Protein AF-A0A955S4L2-F1 (afdb_monomer)

pLDDT: mean 72.04, std 10.58, range [42.22, 86.38]

Mean predicted aligned error: 11.53 Å

Sequence (92 aa):
MMLCGMLAACTTTQKSTGIGTVAGATIGGIIGHQSGKGGEGAAIGAAVGGVGGYIAGEKMGQKKFCPVGGEVFDESVQYCPTHGVELKYQTK

Solvent-accessible surface area (backbone atoms only — not comparable to full-atom values): 4903 Å² total; per-residue (Å²): 139,91,62,87,77,47,58,71,54,45,52,55,38,48,49,39,17,48,50,25,19,52,52,22,20,52,54,23,19,56,60,17,41,78,73,79,36,24,70,59,23,17,51,51,19,23,52,52,20,28,54,49,20,43,57,47,42,63,51,62,68,47,45,21,31,32,92,86,78,71,50,76,42,58,56,90,53,60,56,35,90,90,74,75,43,73,42,43,71,70,78,126

Nearest PDB structures (foldseek):
  7aqq-assembly1_f  TM=8.469E-01  e=8.067E-01  Arabidopsis thaliana
  6x89-assembly1_X1  TM=7.155E-01  e=1.044E+00  Vigna radiata
  7ard-assembly1_f  TM=8.360E-01  e=3.126E+00  Polytomella sp. Pringsheim 198.80
  8ssf-assembly1_B-2  TM=3.912E-01  e=6.780E+00  Hydrogenobacter thermophilus TK-6

Structure (mmCIF, N/CA/C/O backbone):
data_AF-A0A955S4L2-F1
#
_entry.id   AF-A0A955S4L2-F1
#
loop_
_atom_site.group_PDB
_atom_site.id
_atom_site.type_symbol
_atom_site.label_atom_id
_atom_site.label_alt_id
_atom_site.label_comp_id
_atom_site.label_asym_id
_atom_site.label_entity_id
_atom_site.label_seq_id
_atom_site.pdbx_PDB_ins_code
_atom_site.Cartn_x
_atom_site.Cartn_y
_atom_site.Cartn_z
_atom_site.occupancy
_atom_site.B_iso_or_equiv
_atom_site.auth_seq_id
_atom_site.auth_comp_id
_atom_site.auth_asym_id
_atom_site.auth_atom_id
_atom_site.pdbx_PDB_model_num
ATOM 1 N N . MET A 1 1 ? 25.771 10.664 7.705 1.00 51.16 1 MET A N 1
ATOM 2 C CA . MET A 1 1 ? 25.068 11.281 6.558 1.00 51.16 1 MET A CA 1
ATOM 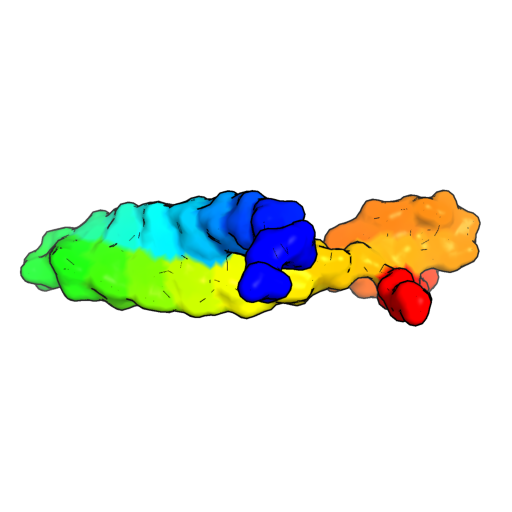3 C C . MET A 1 1 ? 24.682 10.212 5.542 1.00 51.16 1 MET A C 1
ATOM 5 O O . MET A 1 1 ? 25.433 9.951 4.618 1.00 51.16 1 MET A O 1
ATOM 9 N N . MET A 1 2 ? 23.517 9.587 5.710 1.00 53.53 2 MET A N 1
ATOM 10 C CA . MET A 1 2 ? 22.913 8.708 4.702 1.00 53.53 2 MET A CA 1
ATOM 11 C C . MET A 1 2 ? 21.448 9.120 4.566 1.00 53.53 2 MET A C 1
ATOM 13 O O . MET A 1 2 ? 20.548 8.448 5.043 1.00 53.53 2 MET A O 1
ATOM 17 N N . LEU A 1 3 ? 21.236 10.324 4.029 1.00 50.50 3 LEU A N 1
ATOM 18 C CA . LEU A 1 3 ? 19.900 10.901 3.854 1.00 50.50 3 LEU A CA 1
ATOM 19 C C . LEU A 1 3 ? 19.677 11.473 2.446 1.00 50.50 3 LEU A C 1
ATOM 21 O O . LEU A 1 3 ? 18.576 11.881 2.128 1.00 50.50 3 LEU A O 1
ATOM 25 N N . CYS A 1 4 ?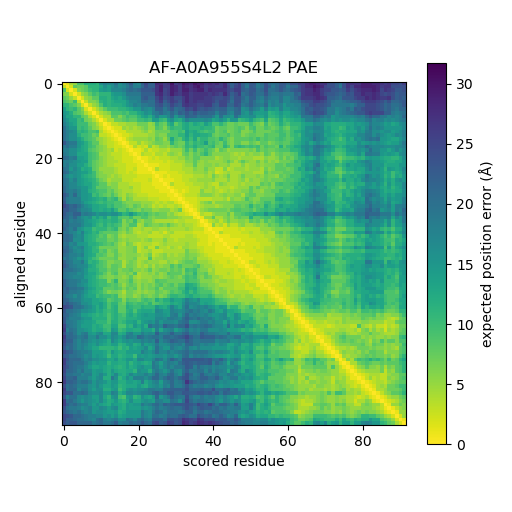 20.655 11.457 1.538 1.00 42.22 4 CYS A N 1
ATOM 26 C CA . CYS A 1 4 ? 20.484 12.177 0.267 1.00 42.22 4 CYS A CA 1
ATOM 27 C C . CYS A 1 4 ? 19.682 11.407 -0.809 1.00 42.22 4 CYS A C 1
ATOM 29 O O . CYS A 1 4 ? 19.140 12.018 -1.720 1.00 42.22 4 CYS A O 1
ATOM 31 N N . GLY A 1 5 ? 19.553 10.078 -0.704 1.00 47.56 5 GLY A N 1
ATOM 32 C CA . GLY A 1 5 ? 18.791 9.263 -1.669 1.00 47.56 5 GLY A CA 1
ATOM 33 C C . GLY A 1 5 ? 17.345 8.966 -1.262 1.00 47.56 5 GLY A C 1
ATOM 34 O O . GLY A 1 5 ? 16.544 8.560 -2.098 1.00 47.56 5 GLY A O 1
ATOM 35 N N . MET A 1 6 ? 16.997 9.172 0.014 1.00 49.75 6 MET A N 1
ATOM 36 C CA . MET A 1 6 ? 15.671 8.838 0.527 1.00 49.75 6 MET A CA 1
ATOM 37 C C . MET A 1 6 ? 14.637 9.907 0.198 1.00 49.75 6 MET A C 1
ATOM 39 O O . MET A 1 6 ? 13.530 9.517 -0.094 1.00 49.75 6 MET A O 1
ATOM 43 N N . LEU A 1 7 ? 14.926 11.213 0.158 1.00 48.59 7 LEU A N 1
ATOM 44 C CA . LEU A 1 7 ? 13.853 12.228 0.082 1.00 48.59 7 LEU A CA 1
ATOM 45 C C . LEU A 1 7 ? 12.968 12.164 -1.179 1.00 48.59 7 LEU A C 1
ATOM 47 O O . LEU A 1 7 ? 11.781 12.479 -1.094 1.00 48.59 7 LEU A O 1
ATOM 51 N N . ALA A 1 8 ? 13.499 11.734 -2.327 1.00 50.50 8 ALA A N 1
ATOM 52 C CA . ALA A 1 8 ? 12.705 11.600 -3.553 1.00 50.50 8 ALA A CA 1
ATOM 53 C C . ALA A 1 8 ? 11.735 10.405 -3.480 1.00 50.50 8 ALA A C 1
ATOM 55 O O . ALA A 1 8 ? 10.555 10.537 -3.803 1.00 50.50 8 ALA A O 1
ATOM 56 N N . ALA A 1 9 ? 12.212 9.263 -2.975 1.00 48.94 9 ALA A N 1
ATOM 57 C CA . ALA A 1 9 ? 11.381 8.092 -2.700 1.00 48.94 9 ALA A CA 1
ATOM 58 C C . ALA A 1 9 ? 10.480 8.317 -1.477 1.00 48.94 9 ALA A C 1
ATOM 60 O O . ALA A 1 9 ? 9.330 7.920 -1.475 1.00 48.94 9 ALA A O 1
ATOM 61 N N . CYS A 1 10 ? 10.956 9.033 -0.466 1.00 54.19 10 CYS A N 1
ATOM 62 C CA . CYS A 1 10 ? 10.231 9.370 0.748 1.00 54.19 10 CYS A CA 1
ATOM 63 C C . CYS A 1 10 ? 9.087 10.323 0.421 1.00 54.19 10 CYS A C 1
ATOM 65 O O . CYS A 1 10 ? 8.024 10.148 0.974 1.00 54.19 10 CYS A O 1
ATOM 67 N N . THR A 1 11 ? 9.220 11.249 -0.533 1.00 59.47 11 THR A N 1
ATOM 68 C CA . THR A 1 11 ? 8.090 12.094 -0.959 1.00 59.47 11 THR A CA 1
ATOM 69 C C . THR A 1 11 ? 6.988 11.274 -1.632 1.00 59.47 11 THR A C 1
ATOM 71 O O . THR A 1 11 ? 5.823 11.409 -1.264 1.00 59.47 11 THR A O 1
ATOM 74 N N . THR A 1 12 ? 7.325 10.404 -2.589 1.00 62.62 12 THR A N 1
ATOM 75 C CA . THR A 1 12 ? 6.328 9.588 -3.307 1.00 62.62 12 THR A CA 1
ATOM 76 C C . THR A 1 12 ? 5.753 8.484 -2.419 1.00 62.62 12 THR A C 1
ATOM 78 O O . THR A 1 12 ? 4.537 8.330 -2.342 1.00 62.62 12 THR A O 1
ATOM 81 N N . THR A 1 13 ? 6.601 7.775 -1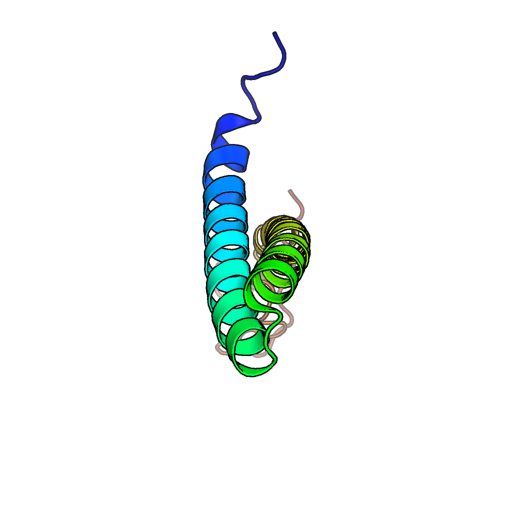.675 1.00 63.69 13 THR A N 1
ATOM 82 C CA . THR A 1 13 ? 6.199 6.733 -0.726 1.00 63.69 13 THR A CA 1
ATOM 83 C C . THR A 1 13 ? 5.498 7.324 0.492 1.00 63.69 13 THR A C 1
ATOM 85 O O . THR A 1 13 ? 4.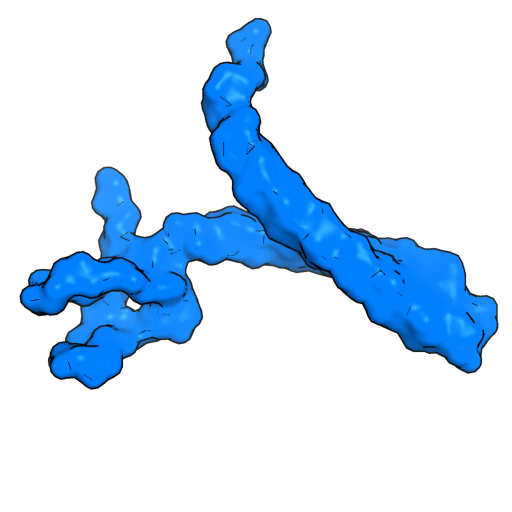455 6.807 0.851 1.00 63.69 13 THR A O 1
ATOM 88 N N . GLN A 1 14 ? 5.935 8.440 1.095 1.00 63.03 14 GLN A N 1
ATOM 89 C CA . GLN A 1 14 ? 5.143 9.108 2.151 1.00 63.03 14 GLN A CA 1
ATOM 90 C C . GLN A 1 14 ? 3.817 9.612 1.613 1.00 63.03 14 GLN A C 1
ATOM 92 O O . GLN A 1 14 ? 2.843 9.600 2.355 1.00 63.03 14 GLN A O 1
ATOM 97 N N . LYS A 1 15 ? 3.749 10.077 0.362 1.00 66.69 15 LYS A N 1
ATOM 98 C CA . LYS A 1 15 ? 2.477 10.503 -0.220 1.00 66.69 15 LYS A CA 1
ATOM 99 C C . LYS A 1 15 ? 1.547 9.299 -0.401 1.00 66.69 15 LYS A C 1
ATOM 101 O O . LYS A 1 15 ? 0.414 9.369 0.060 1.00 66.69 15 LYS A O 1
ATOM 106 N N . SER A 1 16 ? 2.016 8.181 -0.957 1.00 63.84 16 SER A N 1
ATOM 107 C CA . SER A 1 16 ? 1.207 6.958 -1.118 1.00 63.84 16 SER A CA 1
ATOM 108 C C . SER A 1 16 ? 0.870 6.271 0.209 1.00 63.84 16 SER A C 1
ATOM 110 O O . SER A 1 16 ? -0.291 5.961 0.461 1.00 63.84 16 SER A O 1
ATOM 112 N N . THR A 1 17 ? 1.844 6.087 1.098 1.00 68.44 17 THR A N 1
ATOM 113 C CA . THR A 1 17 ? 1.646 5.547 2.450 1.00 68.44 17 THR A CA 1
ATOM 114 C C . THR A 1 17 ? 0.784 6.479 3.289 1.00 68.44 17 THR A C 1
ATOM 116 O O . THR A 1 17 ? -0.080 6.002 4.012 1.00 68.44 17 THR A O 1
ATOM 119 N N . GLY A 1 18 ? 0.963 7.796 3.184 1.00 73.19 18 GLY A N 1
ATOM 120 C CA . GLY A 1 18 ? 0.158 8.800 3.880 1.00 73.19 18 GLY A CA 1
ATOM 121 C C . GLY A 1 18 ? -1.299 8.792 3.425 1.00 73.19 18 GLY A C 1
ATOM 122 O O . GLY A 1 18 ? -2.205 8.802 4.250 1.00 73.19 18 GLY A O 1
ATOM 123 N N . ILE A 1 19 ? -1.544 8.691 2.117 1.00 75.62 19 ILE A N 1
ATOM 124 C CA . ILE A 1 19 ? -2.905 8.564 1.581 1.00 75.62 19 ILE A CA 1
ATOM 125 C C . ILE A 1 19 ? -3.510 7.215 1.989 1.00 75.62 19 ILE A C 1
ATOM 127 O O . ILE A 1 19 ? -4.648 7.183 2.442 1.00 75.62 19 ILE A O 1
ATOM 131 N N . GLY A 1 20 ? -2.752 6.117 1.904 1.00 68.62 20 GLY A N 1
ATOM 132 C CA . GLY A 1 20 ? -3.207 4.779 2.295 1.00 68.62 20 GLY A CA 1
ATOM 133 C C . GLY A 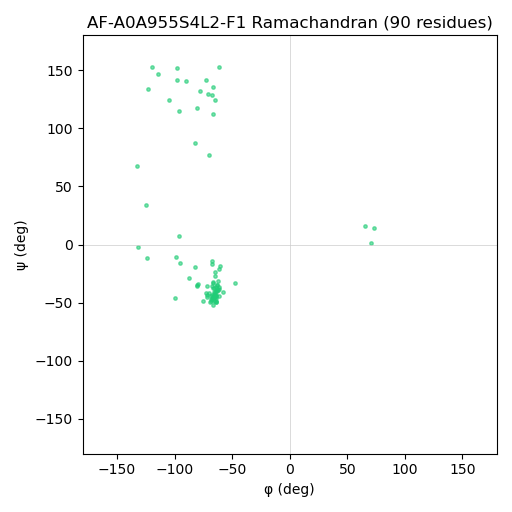1 20 ? -3.507 4.645 3.791 1.00 68.62 20 GLY A C 1
ATOM 134 O O . GLY A 1 20 ? -4.524 4.066 4.164 1.00 68.62 20 GLY A O 1
ATOM 135 N N . THR A 1 21 ? -2.677 5.234 4.654 1.00 77.56 21 THR A N 1
ATOM 136 C CA . THR A 1 21 ? -2.906 5.276 6.109 1.00 77.56 21 THR A CA 1
ATOM 137 C C . THR A 1 21 ? -4.100 6.146 6.460 1.00 77.56 21 THR A C 1
ATOM 139 O O . THR A 1 21 ? -4.955 5.696 7.212 1.00 77.56 21 THR A O 1
ATOM 142 N N . VAL A 1 22 ? -4.200 7.364 5.918 1.00 81.75 22 VAL A N 1
ATOM 143 C CA . VAL A 1 22 ? -5.324 8.268 6.216 1.00 81.75 22 VAL A CA 1
ATOM 144 C C . VAL A 1 22 ? -6.640 7.699 5.680 1.00 81.75 22 VAL A C 1
ATOM 146 O O . VAL A 1 22 ? -7.642 7.685 6.396 1.00 81.75 22 VAL A O 1
ATOM 149 N N . ALA A 1 23 ? -6.650 7.172 4.455 1.00 80.06 23 ALA A N 1
ATOM 150 C CA . ALA A 1 23 ? -7.832 6.534 3.877 1.00 80.06 23 ALA A CA 1
ATOM 151 C C . ALA A 1 23 ? -8.216 5.260 4.645 1.00 80.06 23 ALA A C 1
ATOM 153 O O . ALA A 1 23 ? -9.379 5.075 4.997 1.00 80.06 23 ALA A O 1
ATOM 154 N N . GLY A 1 24 ? -7.243 4.411 4.979 1.00 73.44 24 GLY A N 1
ATOM 155 C CA . GLY A 1 24 ? -7.482 3.196 5.755 1.00 73.44 24 GLY A CA 1
ATOM 156 C C . GLY A 1 24 ? -7.988 3.495 7.167 1.00 73.44 24 GLY A C 1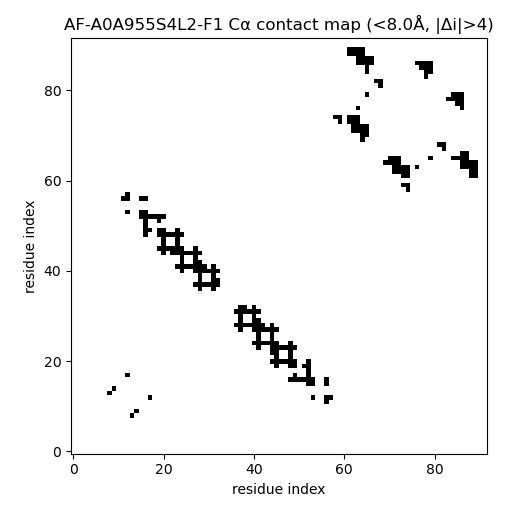
ATOM 157 O O . GLY A 1 24 ? -8.948 2.875 7.614 1.00 73.44 24 GLY A O 1
ATOM 158 N N . ALA A 1 25 ? -7.406 4.482 7.849 1.00 78.69 25 ALA A N 1
ATOM 159 C CA . ALA A 1 25 ? -7.809 4.897 9.191 1.00 78.69 25 ALA A CA 1
ATOM 160 C C . ALA A 1 25 ? -9.213 5.509 9.221 1.00 78.69 25 ALA A C 1
ATOM 162 O O . ALA A 1 25 ? -9.987 5.233 10.134 1.00 78.69 25 ALA A O 1
ATOM 163 N N . THR A 1 26 ? -9.558 6.330 8.228 1.00 85.81 26 THR A N 1
ATOM 164 C CA . THR A 1 26 ? -10.887 6.954 8.145 1.00 85.81 26 THR A CA 1
ATOM 165 C C . THR A 1 26 ? -11.959 5.915 7.839 1.00 85.81 26 THR A C 1
ATOM 167 O O . THR A 1 26 ? -12.943 5.828 8.571 1.00 85.81 26 THR A O 1
ATOM 170 N N . ILE A 1 27 ? -11.747 5.067 6.828 1.00 84.06 27 ILE A N 1
ATOM 171 C CA . ILE A 1 27 ? -12.689 3.999 6.463 1.00 84.06 27 ILE A CA 1
ATOM 172 C C . ILE A 1 27 ? -12.814 2.979 7.600 1.00 84.06 27 ILE A C 1
ATOM 174 O O . ILE A 1 27 ? -13.922 2.679 8.044 1.00 84.06 27 ILE A O 1
ATOM 178 N N . GLY A 1 28 ? -11.689 2.490 8.122 1.00 73.88 28 GLY A N 1
ATOM 179 C CA . GLY A 1 28 ? -11.667 1.562 9.250 1.00 73.88 28 GLY A CA 1
ATOM 180 C C . GLY A 1 28 ? -12.283 2.167 10.511 1.00 73.88 28 GLY A C 1
ATOM 181 O O . GLY A 1 28 ? -13.000 1.481 11.236 1.00 73.88 28 GLY A O 1
ATOM 182 N N . GLY A 1 29 ? -12.084 3.466 10.741 1.00 81.50 29 GLY A N 1
ATOM 183 C CA . GLY A 1 29 ? -12.675 4.204 11.851 1.00 81.50 29 GLY A CA 1
ATOM 184 C C . GLY A 1 29 ? -14.191 4.315 11.752 1.00 81.50 29 GLY A C 1
ATOM 185 O O . GLY A 1 29 ? -14.876 4.035 12.732 1.00 81.50 29 GLY A O 1
ATOM 186 N N . ILE A 1 30 ? -14.729 4.647 10.574 1.00 86.38 30 ILE A N 1
ATOM 187 C CA . ILE A 1 30 ? -16.180 4.721 10.332 1.00 86.38 30 ILE A CA 1
ATOM 188 C C . ILE A 1 30 ? -16.828 3.340 10.495 1.00 86.38 30 ILE A C 1
ATOM 190 O O . ILE A 1 30 ? -17.822 3.207 11.211 1.00 86.38 30 ILE A O 1
ATOM 194 N N . ILE A 1 31 ? -16.253 2.306 9.873 1.00 83.00 31 ILE A N 1
ATOM 195 C CA . ILE A 1 31 ? -16.770 0.930 9.947 1.00 83.00 31 ILE A CA 1
ATOM 196 C C . ILE A 1 31 ? -16.700 0.408 11.388 1.00 83.00 31 ILE A C 1
ATOM 198 O O . ILE A 1 31 ? -17.678 -0.125 11.913 1.00 83.00 31 ILE A O 1
ATOM 202 N N . GLY A 1 32 ? -15.569 0.616 12.064 1.00 75.38 32 GLY A N 1
ATOM 203 C CA . GLY A 1 32 ? -15.396 0.242 13.464 1.00 75.38 32 GLY A CA 1
ATOM 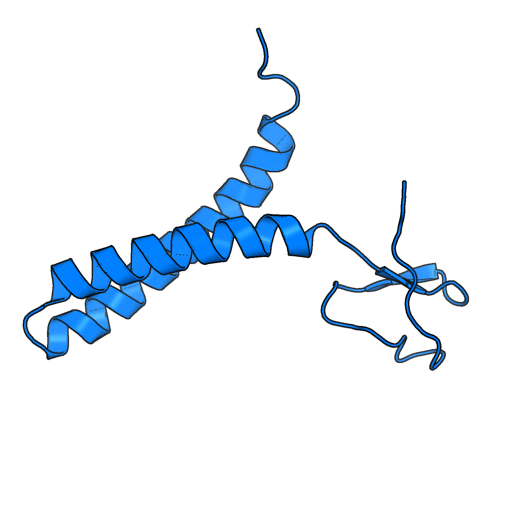204 C C . GLY A 1 32 ? -16.344 1.001 14.391 1.00 75.38 32 GLY A C 1
ATOM 205 O O . GLY A 1 32 ? -16.829 0.429 15.367 1.00 75.38 32 GLY A O 1
ATOM 206 N N . HIS A 1 33 ? -16.655 2.267 14.092 1.00 80.94 33 HIS A N 1
ATOM 207 C CA . HIS A 1 33 ? -17.537 3.091 14.918 1.00 80.94 33 HIS A CA 1
ATOM 208 C C . HIS A 1 33 ? -18.957 2.522 14.969 1.00 80.94 33 HIS A C 1
ATOM 210 O O . HIS A 1 33 ? -19.553 2.501 16.043 1.00 80.94 33 HIS A O 1
ATOM 216 N N . GLN A 1 34 ? -19.452 1.945 13.867 1.00 78.56 34 GLN A N 1
ATOM 217 C CA . GLN A 1 34 ? -20.759 1.274 13.854 1.00 78.56 34 GLN A CA 1
ATOM 218 C C . GLN A 1 34 ? -20.825 0.033 14.755 1.00 78.56 34 GLN A C 1
ATOM 220 O O . GLN A 1 34 ? -21.898 -0.331 15.222 1.00 78.56 34 GLN A O 1
ATOM 225 N N . SER A 1 35 ? -19.684 -0.594 15.046 1.00 77.81 35 SER A N 1
ATOM 226 C CA . SER A 1 35 ? -19.596 -1.754 15.944 1.00 77.81 35 SER A CA 1
ATOM 227 C C . SER A 1 35 ? -19.214 -1.379 17.385 1.00 77.81 35 SER A C 1
ATOM 229 O O . SER A 1 35 ? -18.923 -2.261 18.190 1.00 77.81 35 SER A O 1
ATOM 231 N N . GLY A 1 36 ? -19.151 -0.082 17.723 1.00 78.88 36 GLY A N 1
ATOM 232 C CA . GLY A 1 36 ? -18.665 0.397 19.028 1.00 78.88 36 GLY A CA 1
ATOM 233 C C . GLY A 1 36 ? -17.142 0.287 19.209 1.00 78.88 36 GLY A C 1
ATOM 234 O O . GLY A 1 36 ? -16.630 0.401 20.320 1.00 78.88 36 GLY A O 1
ATOM 235 N N . LYS A 1 37 ? -16.408 0.061 18.114 1.00 83.69 37 LYS A N 1
ATOM 236 C CA . LYS A 1 37 ? -14.969 -0.247 18.045 1.00 83.69 37 LYS A CA 1
ATOM 237 C C . LYS A 1 37 ? -14.230 0.738 17.127 1.00 83.69 37 LYS A C 1
ATOM 239 O O . LYS A 1 37 ? -13.300 0.361 16.423 1.00 83.69 37 LYS A O 1
ATOM 244 N N . GLY A 1 38 ? -14.655 2.003 17.078 1.00 78.94 38 GLY A N 1
ATOM 245 C CA . GLY A 1 38 ? -14.138 2.990 16.112 1.00 78.94 38 GLY A CA 1
ATOM 246 C C . GLY A 1 38 ? -12.627 3.210 16.184 1.00 78.94 38 GLY A C 1
ATOM 247 O O . GLY A 1 38 ? -11.967 3.252 15.151 1.00 78.94 38 GLY A O 1
ATOM 248 N N . GLY A 1 39 ? -12.061 3.269 17.393 1.00 80.00 39 GLY A N 1
ATOM 249 C CA . GLY A 1 39 ? -10.610 3.394 17.572 1.00 80.00 39 GLY A CA 1
ATOM 250 C C . GLY A 1 39 ? -9.837 2.164 17.088 1.00 80.00 39 GLY A C 1
ATOM 251 O O . GLY A 1 39 ? -8.787 2.299 16.470 1.00 80.00 39 GLY A O 1
ATOM 252 N N . GLU A 1 40 ? -10.389 0.969 17.302 1.00 84.25 40 GLU A N 1
ATOM 253 C CA . GLU A 1 40 ? -9.776 -0.296 16.884 1.00 84.25 40 GLU A CA 1
ATOM 254 C C . GLU A 1 40 ? -9.861 -0.476 15.363 1.00 84.25 40 GLU A C 1
ATOM 256 O O . GLU A 1 40 ? -8.867 -0.806 14.720 1.00 84.25 40 GLU A O 1
ATOM 261 N N . GLY A 1 41 ? -11.002 -0.135 14.758 1.00 76.94 41 GLY A N 1
ATOM 262 C CA . GLY A 1 41 ? -11.162 -0.122 13.306 1.00 76.94 41 GLY A CA 1
ATOM 263 C C . GLY A 1 41 ? -10.249 0.898 12.618 1.00 76.94 41 GLY A C 1
ATOM 264 O O . GLY A 1 41 ? -9.649 0.584 11.591 1.00 76.94 41 GLY A O 1
ATOM 265 N N . ALA A 1 42 ? -10.073 2.089 13.201 1.00 83.88 42 ALA A N 1
ATOM 266 C CA . ALA A 1 42 ? -9.137 3.089 12.690 1.00 83.88 42 ALA A CA 1
ATOM 267 C C . ALA A 1 42 ? -7.680 2.623 12.806 1.00 83.88 42 ALA A C 1
ATOM 269 O O . ALA A 1 42 ? -6.914 2.790 11.862 1.00 83.88 42 ALA A O 1
ATOM 270 N N . ALA A 1 43 ? -7.294 2.007 13.928 1.00 82.88 43 ALA A N 1
ATOM 271 C CA . ALA A 1 43 ? -5.940 1.496 14.132 1.00 82.88 43 ALA A CA 1
ATOM 272 C C . ALA A 1 43 ? -5.604 0.351 13.165 1.00 82.88 43 ALA A C 1
ATOM 274 O O . ALA A 1 43 ? -4.539 0.356 12.546 1.00 82.88 43 ALA A O 1
ATOM 275 N N . ILE A 1 44 ? -6.528 -0.595 12.977 1.00 84.12 44 ILE A N 1
ATOM 276 C CA . ILE A 1 44 ? -6.363 -1.705 12.031 1.00 84.12 44 ILE A CA 1
ATOM 277 C C . ILE A 1 44 ? -6.336 -1.173 10.596 1.00 84.12 44 ILE A C 1
ATOM 279 O O . ILE A 1 44 ? -5.460 -1.541 9.817 1.00 84.12 44 ILE A O 1
ATOM 283 N N . GLY A 1 45 ? -7.247 -0.262 10.253 1.00 77.56 45 GLY A N 1
ATOM 284 C CA . GLY A 1 45 ? -7.287 0.374 8.939 1.00 77.56 45 GLY A CA 1
ATOM 285 C C . GLY A 1 45 ? -6.027 1.187 8.634 1.00 77.56 45 GLY A C 1
ATOM 286 O O . GLY A 1 45 ? -5.512 1.120 7.521 1.00 77.56 45 GLY A O 1
ATOM 287 N N . ALA A 1 46 ? -5.475 1.889 9.625 1.00 80.19 46 ALA A N 1
ATOM 288 C CA . ALA A 1 46 ? -4.202 2.595 9.509 1.00 80.19 46 ALA A CA 1
ATOM 289 C C . ALA A 1 46 ? -3.029 1.623 9.337 1.00 80.19 46 ALA A C 1
ATOM 291 O O . ALA A 1 46 ? -2.183 1.838 8.474 1.00 80.19 46 ALA A O 1
ATOM 292 N N . ALA A 1 47 ? -2.977 0.542 10.120 1.0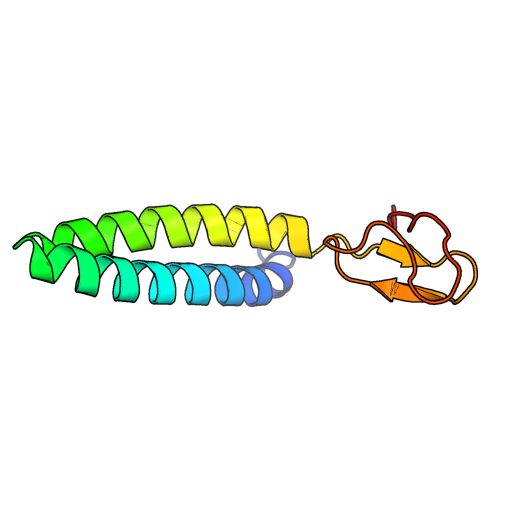0 84.06 47 ALA A N 1
ATOM 293 C CA . ALA A 1 47 ? -1.911 -0.452 10.032 1.00 84.06 47 ALA A CA 1
ATOM 294 C C . ALA A 1 47 ? -1.920 -1.164 8.672 1.00 84.06 47 ALA A C 1
ATOM 296 O O . ALA A 1 47 ? -0.898 -1.218 7.989 1.00 84.06 47 ALA A O 1
ATOM 297 N N . VAL A 1 48 ? -3.086 -1.646 8.235 1.00 84.69 48 VAL A N 1
ATOM 298 C CA . VAL A 1 48 ? -3.248 -2.334 6.948 1.00 84.69 48 VAL A CA 1
ATOM 299 C C . VAL A 1 48 ? -3.065 -1.365 5.781 1.00 84.69 48 VAL A C 1
ATOM 301 O O . VAL A 1 48 ? -2.352 -1.683 4.834 1.00 84.69 48 VAL A O 1
ATOM 304 N N . GLY A 1 49 ? -3.645 -0.165 5.850 1.00 76.19 49 GLY A N 1
ATOM 305 C CA . GLY A 1 49 ? -3.500 0.865 4.820 1.00 76.19 49 GLY A CA 1
ATOM 306 C C . GLY A 1 49 ? -2.076 1.416 4.716 1.00 76.19 49 GLY A C 1
ATOM 307 O O . GLY A 1 49 ? -1.613 1.729 3.621 1.00 76.19 49 GLY A O 1
ATOM 308 N N . GLY A 1 50 ? -1.348 1.479 5.832 1.00 80.38 50 GLY A N 1
ATOM 309 C CA . GLY A 1 50 ? 0.049 1.903 5.872 1.00 80.38 50 GLY A CA 1
ATOM 310 C C . GLY A 1 50 ? 1.014 0.855 5.348 1.00 80.38 50 GLY A C 1
ATOM 311 O O . GLY A 1 50 ? 1.834 1.172 4.487 1.00 80.38 50 GLY A O 1
ATOM 312 N N . VAL A 1 51 ? 0.888 -0.395 5.801 1.00 82.75 51 VAL A N 1
ATOM 313 C CA . VAL A 1 51 ? 1.715 -1.507 5.306 1.00 82.75 51 VAL A CA 1
ATOM 314 C C . VAL A 1 51 ? 1.381 -1.806 3.844 1.00 82.75 51 VAL A C 1
ATOM 316 O O . VAL A 1 51 ? 2.277 -1.884 3.007 1.00 82.75 51 VAL A O 1
ATOM 319 N N . GLY A 1 52 ? 0.093 -1.899 3.511 1.00 78.50 52 GLY A N 1
ATOM 320 C CA . GLY A 1 52 ? -0.376 -2.113 2.145 1.00 78.50 52 GLY A CA 1
ATOM 321 C C . GLY A 1 52 ? 0.028 -0.978 1.207 1.00 78.50 52 GLY A C 1
ATOM 322 O O . GLY A 1 52 ? 0.542 -1.243 0.127 1.00 78.50 52 GLY A O 1
ATOM 323 N N . GLY A 1 53 ? -0.122 0.281 1.629 1.00 67.69 53 GLY A N 1
ATOM 324 C CA . GLY A 1 53 ? 0.294 1.449 0.848 1.00 67.69 53 GLY A CA 1
ATOM 325 C C . GLY A 1 53 ? 1.810 1.557 0.662 1.00 67.69 53 GLY A C 1
ATOM 326 O O . GLY A 1 53 ? 2.256 1.990 -0.397 1.00 67.69 53 GLY A O 1
ATOM 327 N N . TYR A 1 54 ? 2.604 1.125 1.648 1.00 74.06 54 TYR A N 1
ATOM 328 C CA . TYR A 1 54 ? 4.063 1.045 1.535 1.00 74.06 54 TYR A CA 1
ATOM 329 C C . TYR A 1 54 ? 4.496 -0.007 0.505 1.00 74.06 54 TYR A C 1
ATOM 331 O O . TYR A 1 54 ? 5.212 0.320 -0.440 1.00 74.06 54 TYR A O 1
ATOM 339 N N . ILE A 1 55 ? 3.987 -1.239 0.628 1.00 76.81 55 ILE A N 1
ATOM 340 C CA . ILE A 1 55 ? 4.311 -2.339 -0.296 1.00 76.81 55 ILE A CA 1
ATOM 341 C C . ILE A 1 55 ? 3.813 -2.021 -1.709 1.00 76.81 55 ILE A C 1
ATOM 343 O O . ILE A 1 55 ? 4.531 -2.217 -2.688 1.00 76.81 55 ILE A O 1
ATOM 347 N N . ALA A 1 56 ? 2.585 -1.517 -1.833 1.00 71.75 56 ALA A N 1
ATOM 348 C CA . ALA A 1 56 ? 2.021 -1.168 -3.127 1.00 71.75 56 ALA A CA 1
ATOM 349 C C . ALA A 1 56 ? 2.768 0.020 -3.753 1.00 71.75 56 ALA A C 1
ATOM 351 O O . ALA A 1 56 ? 3.036 -0.004 -4.947 1.00 71.75 56 ALA A O 1
ATOM 352 N N . GLY A 1 57 ? 3.190 1.012 -2.962 1.00 66.38 57 GLY A N 1
ATOM 353 C CA . GLY A 1 57 ? 4.020 2.121 -3.436 1.00 66.38 57 GLY A CA 1
ATOM 354 C C . GLY A 1 57 ? 5.383 1.676 -3.978 1.00 66.38 57 GLY A C 1
ATOM 355 O O . GLY A 1 57 ? 5.820 2.201 -5.002 1.00 66.38 57 GLY A O 1
ATOM 356 N N . GLU A 1 58 ? 6.027 0.682 -3.353 1.00 68.12 58 GLU A N 1
ATOM 357 C CA . GLU A 1 58 ? 7.263 0.086 -3.886 1.00 68.12 58 GLU A CA 1
ATOM 358 C C . GLU A 1 58 ? 7.041 -0.607 -5.238 1.00 68.12 58 GLU A C 1
ATOM 360 O O . GLU A 1 58 ? 7.882 -0.494 -6.132 1.00 68.12 58 GLU A O 1
ATOM 365 N N . LYS A 1 59 ? 5.904 -1.287 -5.426 1.00 63.19 59 LYS A N 1
ATOM 366 C CA . LYS A 1 59 ? 5.611 -2.006 -6.676 1.00 63.19 59 LYS A CA 1
ATOM 367 C C . LYS A 1 59 ? 5.104 -1.108 -7.804 1.00 63.19 59 LYS A C 1
ATOM 369 O O . LYS A 1 59 ? 5.539 -1.274 -8.941 1.00 63.19 59 LYS A O 1
ATOM 374 N N . MET A 1 60 ? 4.3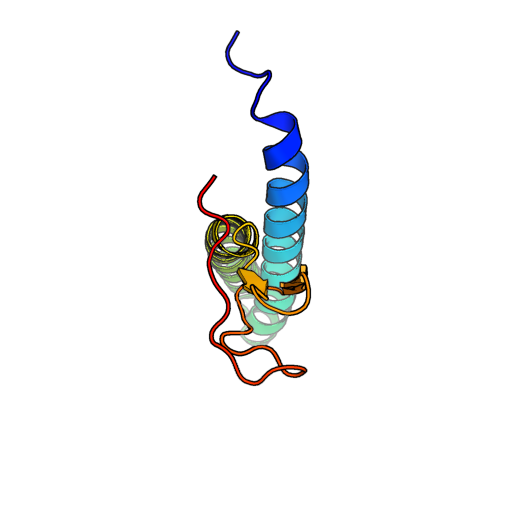17 -0.079 -7.481 1.00 62.12 60 MET A N 1
ATOM 375 C CA . MET A 1 60 ? 3.825 0.927 -8.437 1.00 62.12 60 MET A CA 1
ATOM 376 C C . MET A 1 60 ? 4.953 1.716 -9.127 1.00 62.12 60 MET A C 1
ATOM 378 O O . MET A 1 60 ? 4.741 2.315 -10.179 1.00 62.12 60 MET A O 1
ATOM 382 N N . GLY A 1 61 ? 6.173 1.718 -8.576 1.00 61.22 61 GLY A N 1
ATOM 383 C CA . GLY A 1 61 ? 7.351 2.280 -9.245 1.00 61.22 61 GLY A CA 1
ATOM 384 C C . GLY A 1 61 ? 7.802 1.497 -10.487 1.00 61.22 61 GLY A C 1
ATOM 385 O O . GLY A 1 61 ? 8.546 2.036 -11.311 1.00 61.22 61 GLY A O 1
ATOM 386 N N . GLN A 1 62 ? 7.355 0.248 -10.651 1.00 67.12 62 GLN A N 1
ATOM 387 C CA . GLN A 1 62 ? 7.709 -0.602 -11.784 1.00 67.12 62 GLN A CA 1
ATOM 388 C C . GLN A 1 62 ? 6.830 -0.287 -12.990 1.00 67.12 62 GLN A C 1
ATOM 390 O O . GLN A 1 62 ? 5.794 -0.902 -13.235 1.00 67.12 62 GLN A O 1
ATOM 395 N N . LYS A 1 63 ? 7.276 0.685 -13.778 1.00 71.19 63 LYS A N 1
ATOM 396 C CA . LYS A 1 63 ? 6.628 1.013 -15.042 1.00 71.19 63 LYS A CA 1
ATOM 397 C C . LYS A 1 63 ? 7.022 -0.004 -16.104 1.00 71.19 63 LYS A C 1
ATOM 399 O O . LYS A 1 63 ? 8.208 -0.301 -16.285 1.00 71.19 63 LYS A O 1
ATOM 404 N N . LYS A 1 64 ? 6.033 -0.524 -16.824 1.00 76.06 64 LYS A N 1
ATOM 405 C CA . LYS A 1 64 ? 6.276 -1.395 -17.972 1.00 76.06 64 LYS A CA 1
ATOM 406 C C . LYS A 1 64 ? 6.184 -0.560 -19.243 1.00 76.06 64 LYS A C 1
ATOM 408 O O . LYS A 1 64 ? 5.359 0.347 -19.335 1.00 76.06 64 LYS A O 1
ATOM 413 N N . PHE A 1 65 ? 7.044 -0.833 -20.214 1.00 81.12 65 PHE A N 1
ATOM 414 C CA . PHE A 1 65 ? 7.070 -0.083 -21.466 1.00 81.12 65 PHE A CA 1
ATOM 415 C C . PHE A 1 65 ? 6.678 -0.972 -22.641 1.00 81.12 65 PHE A C 1
ATOM 417 O O . PHE A 1 65 ? 6.966 -2.176 -22.661 1.00 81.12 65 PHE A O 1
ATOM 424 N N . CYS A 1 66 ? 6.021 -0.369 -23.628 1.00 80.69 66 CYS A N 1
ATOM 425 C CA . CYS A 1 66 ? 5.709 -1.044 -24.874 1.00 80.69 66 CYS A CA 1
ATOM 426 C C . CYS A 1 66 ? 6.944 -1.023 -25.790 1.00 80.69 66 CYS A C 1
ATOM 428 O O . CYS A 1 66 ? 7.351 0.061 -26.211 1.00 80.69 66 CYS A O 1
ATOM 430 N N . PRO A 1 67 ? 7.529 -2.181 -26.159 1.00 77.06 67 PRO A N 1
ATOM 431 C CA . PRO A 1 67 ? 8.725 -2.227 -27.006 1.00 77.06 67 PRO A CA 1
ATOM 432 C C . PRO A 1 67 ? 8.486 -1.762 -28.448 1.00 77.06 67 PRO A C 1
ATOM 434 O O . PRO A 1 67 ? 9.446 -1.516 -29.168 1.00 77.06 67 PRO A O 1
ATOM 437 N N . VAL A 1 68 ? 7.221 -1.649 -28.863 1.00 79.69 68 VAL A N 1
ATOM 438 C CA . VAL A 1 68 ? 6.824 -1.259 -30.224 1.00 79.69 68 VAL A CA 1
ATOM 439 C C . VAL A 1 68 ? 6.429 0.219 -30.294 1.00 79.69 68 VAL A C 1
ATOM 441 O O . VAL A 1 68 ? 6.878 0.928 -31.185 1.00 79.69 68 VAL A O 1
ATOM 444 N N . GLY A 1 69 ? 5.613 0.690 -29.342 1.00 74.31 69 GLY A N 1
ATOM 445 C CA . GLY A 1 69 ? 5.062 2.053 -29.339 1.00 74.31 69 GLY A CA 1
ATOM 446 C C . GLY A 1 69 ? 5.787 3.063 -28.446 1.00 74.31 69 GLY A C 1
ATOM 447 O O . GLY A 1 69 ? 5.490 4.248 -28.518 1.00 74.31 69 GLY A O 1
ATOM 448 N N . GLY A 1 70 ? 6.701 2.625 -27.572 1.00 74.44 70 GLY A N 1
ATOM 449 C CA . GLY A 1 70 ? 7.420 3.509 -26.640 1.00 74.44 70 GLY A CA 1
ATOM 450 C C . GLY A 1 70 ? 6.573 4.084 -25.495 1.00 74.44 70 GLY A C 1
ATOM 451 O O . GLY A 1 70 ? 7.086 4.828 -24.664 1.00 74.44 70 GLY A O 1
ATOM 452 N N . GLU A 1 71 ? 5.291 3.732 -25.424 1.00 77.19 71 GLU A N 1
ATOM 453 C CA . GLU A 1 71 ? 4.374 4.165 -24.372 1.00 77.19 71 GLU A CA 1
ATOM 454 C C . GLU A 1 71 ? 4.684 3.458 -23.042 1.00 77.19 71 GLU A C 1
ATOM 456 O O . GLU A 1 71 ? 5.025 2.269 -23.007 1.00 77.19 71 GLU A O 1
ATOM 461 N N . VAL A 1 72 ? 4.567 4.199 -21.941 1.00 73.50 72 VAL A N 1
ATOM 462 C CA . VAL A 1 72 ? 4.825 3.712 -20.582 1.00 73.50 72 VAL A CA 1
ATOM 463 C C . VAL A 1 72 ? 3.491 3.506 -19.877 1.00 73.50 72 VAL A C 1
ATOM 465 O O . VAL A 1 72 ? 2.698 4.440 -19.777 1.00 73.50 72 VAL A O 1
ATOM 468 N N . PHE A 1 73 ? 3.267 2.298 -19.370 1.00 73.12 73 PHE A N 1
ATOM 469 C CA . PHE A 1 73 ? 2.037 1.905 -18.694 1.00 73.12 73 PHE A CA 1
ATOM 470 C C . PHE A 1 73 ? 2.322 1.478 -17.249 1.00 73.12 73 PHE A C 1
ATOM 472 O O . PHE A 1 73 ? 3.420 1.019 -16.912 1.00 73.12 73 PHE A O 1
ATOM 479 N N . ASP A 1 74 ? 1.318 1.644 -16.391 1.00 70.69 74 ASP A N 1
ATOM 480 C CA . ASP A 1 74 ? 1.349 1.164 -15.010 1.00 70.69 74 ASP A CA 1
ATOM 481 C C . ASP A 1 74 ? 1.501 -0.363 -14.941 1.00 70.69 74 ASP A C 1
ATOM 483 O O . ASP A 1 74 ? 1.067 -1.093 -15.836 1.00 70.69 74 ASP A O 1
ATOM 487 N N . GLU A 1 75 ? 2.088 -0.851 -13.844 1.00 66.69 75 GLU A N 1
ATOM 488 C CA . GLU A 1 75 ? 2.317 -2.278 -13.554 1.00 66.69 75 GLU A CA 1
ATOM 489 C C . GLU A 1 75 ? 1.071 -3.153 -13.788 1.00 66.69 75 GLU A C 1
ATOM 491 O O . GLU A 1 75 ? 1.191 -4.308 -14.213 1.00 66.69 75 GLU A O 1
ATOM 496 N N . SER A 1 76 ? -0.116 -2.592 -13.548 1.00 64.31 76 SER A N 1
ATOM 497 C CA . SER A 1 76 ? -1.426 -3.232 -13.702 1.00 64.31 76 SER A CA 1
ATOM 498 C C . SER A 1 76 ? -1.727 -3.686 -15.133 1.00 64.31 76 SER A C 1
ATOM 500 O O . SER A 1 76 ? -2.574 -4.553 -15.341 1.00 64.31 76 SER A O 1
ATOM 502 N N . VAL A 1 77 ? -1.051 -3.113 -16.130 1.00 72.94 77 VAL A N 1
ATOM 503 C CA . VAL A 1 77 ? -1.236 -3.449 -17.541 1.00 72.94 77 VAL A CA 1
ATOM 504 C C . VAL A 1 77 ? -0.171 -4.479 -17.932 1.00 72.94 77 VAL A C 1
ATOM 506 O O . VAL A 1 77 ? 1.026 -4.208 -17.881 1.00 72.94 77 VAL A O 1
ATOM 509 N N . GLN A 1 78 ? -0.578 -5.703 -18.285 1.00 75.25 78 GLN A N 1
ATOM 510 C CA . GLN A 1 78 ? 0.341 -6.730 -18.816 1.00 75.25 78 GLN A CA 1
ATOM 511 C C . GLN A 1 78 ? 0.521 -6.641 -20.336 1.00 75.25 78 GLN A C 1
ATOM 513 O O . GLN A 1 78 ? 1.586 -6.985 -20.841 1.00 75.25 78 GLN A O 1
ATOM 518 N N . TYR A 1 79 ? -0.493 -6.157 -21.052 1.00 78.44 79 TYR A N 1
ATOM 519 C CA . TYR A 1 79 ? -0.540 -6.125 -22.513 1.00 78.44 79 TYR A CA 1
ATOM 520 C C . TYR A 1 79 ? -0.746 -4.702 -23.024 1.00 78.44 79 TYR A C 1
ATOM 522 O O . TYR A 1 79 ? -1.631 -4.002 -22.534 1.00 78.44 79 TYR A O 1
ATOM 530 N N . CYS A 1 80 ? 0.022 -4.275 -24.031 1.00 79.12 80 CYS A N 1
ATOM 531 C CA . CYS A 1 80 ? -0.221 -2.978 -24.664 1.00 79.12 80 CYS A CA 1
ATOM 532 C C . CYS A 1 80 ? -1.596 -2.993 -25.362 1.00 79.12 80 CYS A C 1
ATOM 534 O O . CYS A 1 80 ? -1.778 -3.811 -26.267 1.00 79.12 80 CYS A O 1
ATOM 536 N N . PRO A 1 81 ? -2.525 -2.070 -25.054 1.00 76.00 81 PRO A N 1
ATOM 537 C CA . PRO A 1 81 ? -3.819 -1.998 -25.741 1.00 76.00 81 PRO A CA 1
ATOM 538 C C . PRO A 1 81 ? -3.669 -1.631 -27.226 1.00 76.00 81 PRO A C 1
ATOM 540 O O . PRO A 1 81 ? -4.481 -2.035 -28.050 1.00 76.00 81 PRO A O 1
ATOM 543 N N . THR A 1 82 ? -2.600 -0.909 -27.569 1.00 77.56 82 THR A N 1
ATOM 544 C CA . THR A 1 82 ? -2.325 -0.429 -28.928 1.00 77.56 82 THR A CA 1
ATOM 545 C C . THR A 1 82 ? -1.723 -1.506 -29.841 1.00 77.56 82 THR A C 1
ATOM 547 O O . THR A 1 82 ? -1.992 -1.520 -31.035 1.00 77.56 82 THR A O 1
ATOM 550 N N . HIS A 1 83 ? -0.902 -2.413 -29.295 1.00 80.38 83 HIS A N 1
ATOM 551 C CA . HIS A 1 83 ? -0.082 -3.348 -30.088 1.00 80.38 83 HIS A CA 1
ATOM 552 C C . HIS A 1 83 ? -0.316 -4.830 -29.754 1.00 80.38 83 HIS A C 1
ATOM 554 O O . HIS A 1 83 ? 0.185 -5.694 -30.467 1.00 80.38 83 HIS A O 1
ATOM 560 N N . GLY A 1 84 ? -1.026 -5.147 -28.666 1.00 80.00 84 GLY A N 1
ATOM 561 C CA . GLY A 1 84 ? -1.287 -6.528 -28.245 1.00 80.00 84 GLY A CA 1
ATOM 562 C C . GLY A 1 84 ? -0.039 -7.318 -27.832 1.00 80.00 84 GLY A C 1
ATOM 563 O O . GLY A 1 84 ? -0.096 -8.540 -27.755 1.00 80.00 84 GLY A O 1
ATOM 564 N N . VAL A 1 85 ? 1.086 -6.645 -27.576 1.00 80.94 85 VAL A N 1
ATOM 565 C CA . VAL A 1 85 ? 2.335 -7.275 -27.125 1.00 80.94 85 VAL A CA 1
ATOM 566 C C . VAL A 1 85 ? 2.486 -7.173 -25.612 1.00 80.94 85 VAL A C 1
ATOM 568 O O . VAL A 1 85 ? 1.993 -6.230 -24.986 1.00 80.94 85 VAL A O 1
ATOM 571 N N . GLU A 1 86 ? 3.197 -8.137 -25.035 1.00 75.00 86 GLU A N 1
ATOM 572 C CA . GLU A 1 86 ? 3.498 -8.159 -23.609 1.00 75.00 86 GLU A CA 1
ATOM 573 C C . GLU A 1 86 ? 4.448 -7.007 -23.249 1.00 75.00 86 GLU A C 1
ATOM 575 O O . GLU A 1 86 ? 5.482 -6.783 -23.892 1.00 75.00 86 GLU A O 1
ATOM 580 N N . LEU A 1 87 ? 4.064 -6.236 -22.236 1.00 77.88 87 LEU A N 1
ATOM 581 C CA . LEU A 1 87 ? 4.821 -5.081 -21.779 1.00 77.88 87 LEU A CA 1
ATOM 582 C C . LEU A 1 87 ? 6.104 -5.540 -21.072 1.00 77.88 87 LEU A C 1
ATOM 584 O O . LEU A 1 87 ? 6.057 -6.363 -20.156 1.00 77.88 87 LEU A O 1
ATOM 588 N N . LYS A 1 88 ? 7.259 -4.988 -21.466 1.00 74.56 88 LYS A N 1
ATOM 589 C CA . LYS A 1 88 ? 8.553 -5.344 -20.860 1.00 74.56 88 LYS A CA 1
ATOM 590 C C . LYS A 1 88 ? 8.836 -4.430 -19.673 1.00 74.56 88 LYS A C 1
ATOM 592 O O . LYS A 1 88 ? 8.571 -3.229 -19.723 1.00 74.56 88 LYS A O 1
ATOM 597 N N . TYR A 1 89 ? 9.398 -4.988 -18.606 1.00 72.12 89 TYR A N 1
ATOM 598 C CA . TYR A 1 89 ? 9.887 -4.187 -17.488 1.00 72.12 89 TYR A CA 1
ATOM 599 C C . TYR A 1 89 ? 11.075 -3.338 -17.947 1.00 72.12 89 TYR A C 1
ATOM 601 O O . TYR A 1 89 ? 11.972 -3.834 -18.632 1.00 72.12 89 TYR A O 1
ATOM 609 N N . GLN A 1 90 ? 11.088 -2.062 -17.560 1.00 64.00 90 GLN A N 1
ATOM 610 C CA . GLN A 1 90 ? 12.293 -1.237 -17.617 1.00 64.00 90 GLN A CA 1
ATOM 611 C C . GLN A 1 90 ? 13.274 -1.741 -16.545 1.00 64.00 90 GLN A C 1
ATOM 613 O O . GLN A 1 90 ? 13.390 -1.168 -15.464 1.00 64.00 90 GLN A O 1
ATOM 618 N N . THR A 1 91 ? 13.949 -2.859 -16.817 1.00 55.00 91 THR A N 1
ATOM 619 C CA . THR A 1 91 ? 15.169 -3.216 -16.091 1.00 55.00 91 THR A CA 1
ATOM 620 C C . THR A 1 91 ? 16.215 -2.181 -16.475 1.00 55.00 91 THR A C 1
ATOM 622 O O . THR A 1 91 ? 16.587 -2.077 -17.642 1.00 55.00 91 THR A O 1
ATOM 625 N N . LYS A 1 92 ? 16.582 -1.361 -15.491 1.00 51.19 92 LYS A N 1
ATOM 626 C CA . LYS A 1 92 ? 17.625 -0.346 -15.602 1.00 51.19 92 LYS A CA 1
ATOM 627 C C . LYS A 1 92 ? 18.978 -0.968 -15.939 1.00 51.19 92 LYS A C 1
ATOM 629 O O . LYS A 1 92 ? 19.236 -2.084 -15.437 1.00 51.19 92 LYS A O 1
#

Foldseek 3Di:
DPDPPVPVLCVQLCVQLVCLLVVQLVVQLVVCVVVVRNNVRSVVRNVCSNVVSNVVSVQQVWWFADPVPRDTDTPVDQADPVPRDGTHTPPD

Radius of gyration: 17.99 Å; Cα contacts (8 Å, |Δi|>4): 137; chains: 1; bounding box: 46×20×49 Å

Secondary structure (DSSP, 8-state):
---TTHHHHHHHHHHHHHHHHHHHHHHHHHHHHHTT-HHHHHHHHHHHHHHHHHHHHHHHT--EE-TTT--EE-TT--B-TTT-PBPEE---